Protein AF-A0A482W3P1-F1 (afdb_monomer)

Structure (mmCIF, N/CA/C/O backbone):
data_AF-A0A482W3P1-F1
#
_entry.id   AF-A0A482W3P1-F1
#
loop_
_atom_site.group_PDB
_atom_site.id
_atom_site.type_symbol
_atom_site.label_atom_id
_atom_site.label_alt_id
_atom_site.label_comp_id
_atom_site.label_asym_id
_atom_site.label_entity_id
_atom_site.label_seq_id
_atom_site.pdbx_PDB_ins_code
_atom_site.Cartn_x
_atom_site.Cartn_y
_atom_site.Cartn_z
_atom_site.occupancy
_atom_site.B_iso_or_equiv
_atom_site.auth_seq_id
_atom_site.auth_comp_id
_atom_site.auth_asym_id
_atom_site.auth_atom_id
_atom_site.pdbx_PDB_model_num
ATOM 1 N N . MET A 1 1 ? -8.437 2.044 7.290 1.00 72.62 1 MET A N 1
ATOM 2 C CA . MET A 1 1 ? -9.305 1.002 6.700 1.00 72.62 1 MET A CA 1
ATOM 3 C C . MET A 1 1 ? -10.301 0.420 7.707 1.00 72.62 1 MET A C 1
ATOM 5 O O . MET A 1 1 ? -11.477 0.432 7.392 1.00 72.62 1 MET A O 1
ATOM 9 N N . LEU A 1 2 ? -9.912 0.036 8.934 1.00 82.62 2 LEU A N 1
ATOM 10 C CA . LEU A 1 2 ? -10.837 -0.560 9.924 1.00 82.62 2 LEU A CA 1
ATOM 11 C C . LEU A 1 2 ? -12.105 0.271 10.240 1.00 82.62 2 LEU A C 1
ATOM 13 O O . LEU A 1 2 ? -13.210 -0.262 10.186 1.00 82.62 2 LEU A O 1
ATOM 17 N N . LYS A 1 3 ? -11.961 1.578 10.521 1.00 84.25 3 LYS A N 1
ATOM 18 C CA . LYS A 1 3 ? -13.090 2.490 10.813 1.00 84.25 3 LYS A CA 1
ATOM 19 C C . LYS A 1 3 ? -14.135 2.492 9.690 1.00 84.25 3 LYS A C 1
ATOM 21 O O . LYS A 1 3 ? -15.316 2.284 9.941 1.00 84.25 3 LYS A O 1
ATOM 26 N N . SER A 1 4 ? -13.687 2.684 8.451 1.00 84.31 4 SER A N 1
ATOM 27 C CA . SER A 1 4 ? -14.557 2.716 7.272 1.00 84.31 4 SER A CA 1
ATOM 28 C C . SER A 1 4 ? -15.237 1.368 7.030 1.00 84.31 4 SER A C 1
ATOM 30 O O . SER A 1 4 ? -16.419 1.331 6.711 1.00 84.31 4 SER A O 1
ATOM 32 N N . THR A 1 5 ? -14.526 0.253 7.233 1.00 89.12 5 THR A N 1
ATOM 33 C CA . THR A 1 5 ? -15.087 -1.095 7.065 1.00 89.12 5 THR A CA 1
ATOM 34 C C . THR A 1 5 ? -16.203 -1.392 8.066 1.00 89.12 5 THR A C 1
ATOM 36 O O . THR A 1 5 ? -17.236 -1.923 7.664 1.00 89.12 5 THR A O 1
ATOM 39 N N . LEU A 1 6 ? -16.025 -1.039 9.343 1.00 89.50 6 LEU A N 1
ATOM 40 C CA . LEU A 1 6 ? -17.051 -1.230 10.376 1.00 89.50 6 LEU A CA 1
ATOM 41 C C . LEU A 1 6 ? -18.304 -0.393 10.107 1.00 89.50 6 LEU A C 1
ATOM 43 O O . LEU A 1 6 ? -19.417 -0.882 10.291 1.00 89.50 6 LEU A O 1
ATOM 47 N N . ASN A 1 7 ? -18.128 0.827 9.602 1.00 90.06 7 ASN A N 1
ATOM 48 C CA . ASN A 1 7 ? -19.253 1.676 9.234 1.00 90.06 7 ASN A CA 1
ATOM 49 C C . ASN A 1 7 ? -20.018 1.106 8.026 1.00 90.06 7 ASN A C 1
ATOM 51 O O . ASN A 1 7 ? -21.213 0.865 8.104 1.00 90.06 7 ASN A O 1
ATOM 55 N N . ILE A 1 8 ? -19.320 0.799 6.929 1.00 90.12 8 ILE A N 1
ATOM 56 C CA . ILE A 1 8 ? -19.961 0.396 5.666 1.00 90.12 8 ILE A CA 1
ATOM 57 C C . ILE A 1 8 ? -20.553 -1.017 5.746 1.00 90.12 8 ILE A C 1
ATOM 59 O O . ILE A 1 8 ? -21.668 -1.247 5.294 1.00 90.12 8 ILE A O 1
ATOM 63 N N . LYS A 1 9 ? -19.812 -1.986 6.299 1.00 92.38 9 LYS A N 1
ATOM 64 C CA . LYS A 1 9 ? -20.214 -3.405 6.254 1.00 92.38 9 LYS A CA 1
ATOM 65 C C . LYS A 1 9 ? -21.042 -3.854 7.452 1.00 92.38 9 LYS A C 1
ATOM 67 O O . LYS A 1 9 ? -21.662 -4.912 7.388 1.00 92.38 9 LYS A O 1
ATOM 72 N N . LYS A 1 10 ? -20.972 -3.128 8.569 1.00 90.81 10 LYS A N 1
ATOM 73 C CA . LYS A 1 10 ? -21.616 -3.517 9.832 1.00 90.81 10 LYS A CA 1
ATOM 74 C C . LYS A 1 10 ? -22.504 -2.418 10.420 1.00 90.81 10 LYS A C 1
ATOM 76 O O . LYS A 1 10 ? -23.159 -2.685 11.417 1.00 90.81 10 LYS A O 1
ATOM 81 N N . ASN A 1 11 ? -22.545 -1.223 9.818 1.00 92.31 11 ASN A N 1
ATOM 82 C CA . ASN A 1 11 ? -23.270 -0.057 10.332 1.00 92.31 11 ASN A CA 1
ATOM 83 C C . ASN A 1 11 ? -22.897 0.298 11.787 1.00 92.31 11 ASN A C 1
ATOM 85 O O . ASN A 1 11 ? -23.727 0.738 12.581 1.00 92.31 11 ASN A O 1
ATOM 89 N N . ILE A 1 12 ? -21.635 0.065 12.164 1.00 91.25 12 ILE A N 1
ATOM 90 C CA . ILE A 1 12 ? -21.130 0.359 13.507 1.00 91.25 12 ILE A CA 1
ATOM 91 C C . ILE A 1 12 ? -20.352 1.670 13.463 1.00 91.25 12 ILE A C 1
ATOM 93 O O . ILE A 1 12 ? -19.261 1.742 12.889 1.00 91.25 12 ILE A O 1
ATOM 97 N N . ASN A 1 13 ? -20.872 2.693 14.146 1.00 89.88 13 ASN A N 1
ATOM 98 C CA . ASN A 1 13 ? -20.115 3.913 14.400 1.00 89.88 13 ASN A CA 1
ATOM 99 C C . ASN A 1 13 ? -19.154 3.712 15.586 1.00 89.88 13 ASN A C 1
ATOM 101 O O . ASN A 1 13 ? -19.545 3.816 16.751 1.00 89.88 13 ASN A O 1
ATOM 105 N N . ILE A 1 14 ? -17.877 3.465 15.279 1.00 88.81 14 ILE A N 1
ATOM 106 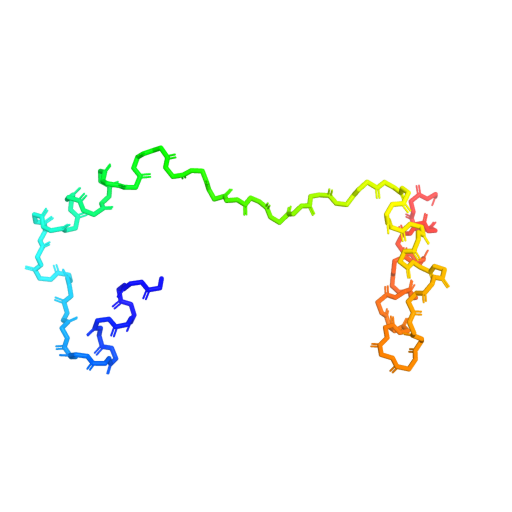C CA . ILE A 1 14 ? -16.827 3.250 16.283 1.00 88.81 14 ILE A CA 1
ATOM 107 C C . ILE A 1 14 ? -16.536 4.487 17.152 1.00 88.81 14 ILE A C 1
ATOM 109 O O . ILE A 1 14 ? -15.990 4.347 18.243 1.00 88.81 14 ILE A O 1
ATOM 113 N N . GLU A 1 15 ? -16.924 5.691 16.715 1.00 88.31 15 GLU A N 1
ATOM 114 C CA . GLU A 1 15 ? -16.716 6.940 17.468 1.00 88.31 15 GLU A CA 1
ATOM 115 C C . GLU A 1 15 ? -17.446 6.947 18.812 1.00 88.31 15 GLU A C 1
ATOM 117 O O . GLU A 1 15 ? -17.003 7.601 19.751 1.00 88.31 15 GLU A O 1
ATOM 122 N N . LYS A 1 16 ? -18.504 6.139 18.939 1.00 92.50 16 LYS A N 1
ATOM 123 C CA . LYS A 1 16 ? -19.259 5.963 20.184 1.00 92.50 16 LYS A CA 1
ATOM 124 C C . LYS A 1 16 ? -18.500 5.163 21.257 1.00 92.50 16 LYS A C 1
ATOM 126 O O . LYS A 1 16 ? -18.976 5.068 22.383 1.00 92.50 16 LYS A O 1
ATOM 131 N N . TYR A 1 17 ? -17.329 4.596 20.942 1.00 91.62 17 TYR A N 1
ATOM 132 C CA . TYR A 1 17 ? -16.576 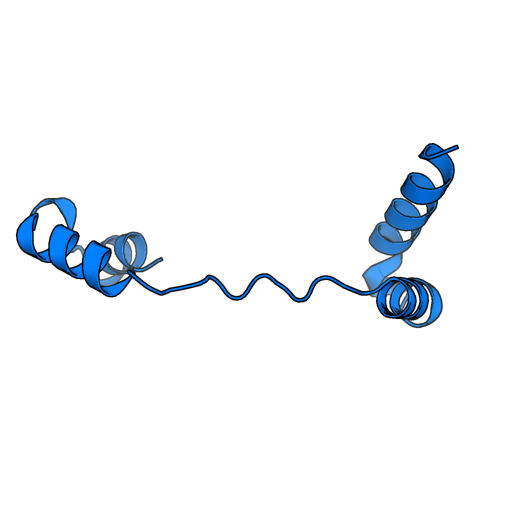3.700 21.830 1.00 91.62 17 TYR A CA 1
ATOM 133 C C . TYR A 1 17 ? -15.166 4.242 22.137 1.00 91.62 17 TYR A C 1
ATOM 135 O O . TYR A 1 17 ? -14.166 3.716 21.636 1.00 91.62 17 TYR A O 1
ATOM 143 N N . PRO A 1 18 ? -15.033 5.264 23.004 1.00 90.94 18 PRO A N 1
ATOM 144 C CA . PRO A 1 18 ? -13.748 5.916 23.279 1.00 90.94 18 PRO A CA 1
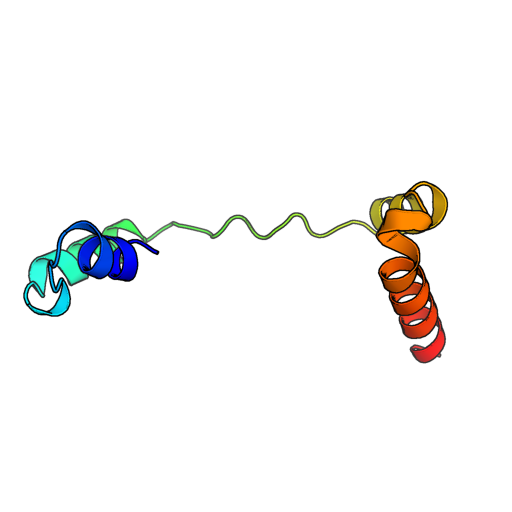ATOM 145 C C . PRO A 1 18 ? -12.699 4.966 23.879 1.00 90.94 18 PRO A C 1
ATOM 147 O O . PRO A 1 18 ? -11.532 5.017 23.494 1.00 90.94 18 PRO A O 1
ATOM 150 N N . LYS A 1 19 ? -13.101 4.031 24.754 1.00 93.00 19 LYS A N 1
ATOM 151 C CA . LYS A 1 19 ? -12.193 3.007 25.315 1.00 93.00 19 LYS A CA 1
ATOM 152 C C . LYS A 1 19 ? -11.610 2.093 24.229 1.00 93.00 19 LYS A C 1
ATOM 154 O O . LYS A 1 19 ? -10.416 1.800 24.253 1.00 93.00 19 LYS A O 1
ATOM 159 N N . LEU A 1 20 ? -12.439 1.689 23.263 1.00 88.00 20 LEU A N 1
ATOM 160 C CA . LEU A 1 20 ? -12.032 0.856 22.131 1.00 88.00 20 LEU A CA 1
ATOM 161 C C . LEU A 1 20 ? -11.080 1.615 21.200 1.00 88.00 20 LEU A C 1
ATOM 163 O O . LEU A 1 20 ? -10.065 1.066 20.788 1.00 88.00 20 LEU A O 1
ATOM 167 N N . ILE A 1 21 ? -11.358 2.889 20.913 1.00 89.31 21 ILE A N 1
ATOM 168 C CA . ILE A 1 21 ? -10.465 3.734 20.108 1.00 89.31 21 ILE A CA 1
ATOM 169 C C . ILE A 1 21 ? -9.092 3.858 20.773 1.00 89.31 21 ILE A C 1
ATOM 171 O O . ILE A 1 21 ? -8.076 3.684 20.103 1.00 89.31 21 ILE A O 1
ATOM 175 N N . SER A 1 22 ? -9.047 4.121 22.080 1.00 88.94 22 SER A N 1
ATOM 176 C CA . SER A 1 22 ? -7.786 4.207 22.823 1.00 88.94 22 SER A CA 1
ATOM 177 C C . SER A 1 22 ? -7.020 2.882 22.808 1.00 88.94 22 SER A C 1
ATOM 179 O O . SER A 1 22 ? -5.805 2.882 22.634 1.00 88.94 22 SER A O 1
ATOM 181 N N . PHE A 1 23 ? -7.714 1.747 22.915 1.00 88.56 23 PHE A N 1
ATOM 182 C CA . PHE A 1 23 ? -7.107 0.422 22.762 1.00 88.56 23 PHE A CA 1
ATOM 183 C C . PHE A 1 23 ? -6.544 0.188 21.349 1.00 88.56 23 PHE A C 1
ATOM 185 O O . PHE A 1 23 ? -5.406 -0.254 21.207 1.00 88.56 23 PHE A O 1
ATOM 192 N N . LEU A 1 24 ? -7.294 0.535 20.300 1.00 85.38 24 LEU A N 1
ATOM 193 C CA . LEU A 1 24 ? -6.866 0.397 18.901 1.00 85.38 24 LEU A CA 1
ATOM 194 C C . LEU A 1 24 ? -5.679 1.303 18.538 1.00 85.38 24 LEU A C 1
ATOM 196 O O . LEU A 1 24 ? -4.882 0.964 17.668 1.00 85.38 24 LEU A O 1
ATOM 200 N N . LYS A 1 25 ? -5.564 2.466 19.188 1.00 82.75 25 LYS A N 1
ATOM 201 C CA . LYS A 1 25 ? -4.399 3.349 19.051 1.00 82.75 25 LYS A CA 1
ATOM 202 C C . LYS A 1 25 ? -3.163 2.734 19.704 1.00 82.75 25 LYS A C 1
ATOM 204 O O . LYS A 1 25 ? -2.145 2.640 19.038 1.00 82.75 25 LYS A O 1
ATOM 209 N N . ARG A 1 26 ? -3.284 2.233 20.939 1.00 84.81 26 ARG A N 1
ATOM 210 C CA . ARG A 1 26 ? -2.174 1.570 21.651 1.00 84.81 26 ARG A CA 1
ATOM 211 C C . ARG A 1 26 ? -1.711 0.280 20.982 1.00 84.81 26 ARG A C 1
ATOM 213 O O . ARG A 1 26 ? -0.532 -0.016 20.941 1.00 84.81 26 ARG A O 1
ATOM 220 N N . THR A 1 27 ? -2.630 -0.495 20.416 1.00 75.69 27 THR A N 1
ATOM 221 C CA . THR A 1 27 ? -2.278 -1.714 19.657 1.00 75.69 27 THR A CA 1
ATOM 222 C C . THR A 1 27 ? -1.592 -1.415 18.324 1.00 75.69 27 THR A C 1
ATOM 224 O O . THR A 1 27 ? -1.015 -2.313 17.720 1.00 75.69 27 THR A O 1
ATOM 227 N N . LYS A 1 28 ? -1.635 -0.161 17.863 1.00 69.44 28 LYS A N 1
ATOM 228 C CA . LYS A 1 28 ? -0.831 0.327 16.742 1.00 69.44 28 LYS A CA 1
ATOM 229 C C . LYS A 1 28 ? 0.564 0.795 17.161 1.00 69.44 28 LYS A C 1
ATOM 231 O O . LYS A 1 28 ? 1.364 1.069 16.267 1.00 69.44 28 LYS A O 1
ATOM 236 N N . ASP A 1 29 ? 0.866 0.892 18.455 1.00 71.25 29 ASP A N 1
ATOM 237 C CA . ASP A 1 29 ? 2.212 1.237 18.908 1.00 71.25 29 ASP A CA 1
ATOM 238 C C . ASP A 1 29 ? 3.182 0.132 18.466 1.00 71.25 29 ASP A C 1
ATOM 240 O O . ASP A 1 29 ? 2.945 -1.055 18.682 1.00 71.25 29 ASP A O 1
ATOM 244 N N . GLY A 1 30 ? 4.241 0.523 17.754 1.00 70.69 30 GLY A N 1
ATOM 245 C CA . GLY A 1 30 ? 5.182 -0.401 17.110 1.00 70.69 30 GLY A CA 1
ATOM 246 C C . GLY A 1 30 ? 4.806 -0.832 15.686 1.00 70.69 30 GLY A C 1
ATOM 247 O O . GLY 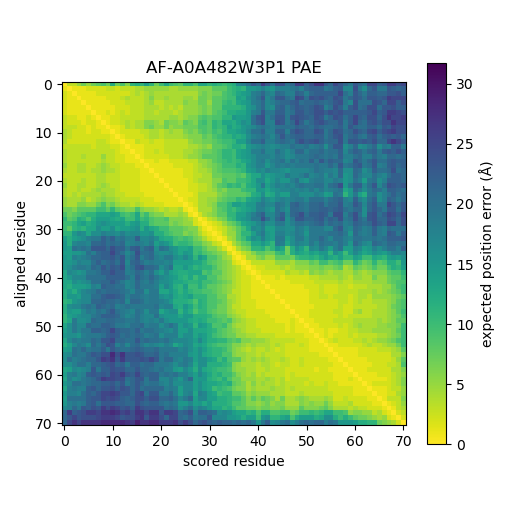A 1 30 ? 5.635 -1.432 15.003 1.00 70.69 30 GLY A O 1
ATOM 248 N N . TYR A 1 31 ? 3.612 -0.487 15.178 1.00 73.88 31 TYR A N 1
ATOM 249 C CA . TYR A 1 31 ? 3.297 -0.670 13.758 1.00 73.88 31 TYR A CA 1
ATOM 250 C C . TYR A 1 31 ? 4.093 0.332 12.920 1.00 73.88 31 TYR A C 1
ATOM 252 O O . TYR A 1 31 ? 3.680 1.474 12.703 1.00 73.88 31 TYR A O 1
ATOM 260 N N . VAL A 1 32 ? 5.236 -0.115 12.410 1.00 69.94 32 VAL A N 1
ATOM 261 C CA . VAL A 1 32 ? 5.936 0.572 11.331 1.00 69.94 32 VAL A CA 1
ATOM 262 C C . VAL A 1 32 ? 5.213 0.187 10.042 1.00 69.94 32 VAL A C 1
ATOM 264 O O . VAL A 1 32 ? 5.238 -0.991 9.675 1.00 69.94 32 VAL A O 1
ATOM 267 N N . PRO A 1 33 ? 4.530 1.119 9.344 1.00 67.06 33 PRO A N 1
ATOM 268 C CA . PRO A 1 33 ? 4.018 0.807 8.021 1.00 67.06 33 PRO A CA 1
ATOM 269 C C . PRO A 1 33 ? 5.198 0.309 7.198 1.00 67.06 33 PRO A C 1
ATOM 271 O O . PRO A 1 33 ? 6.216 0.998 7.108 1.00 67.06 33 PRO A O 1
ATOM 274 N N . LYS A 1 34 ? 5.074 -0.890 6.622 1.00 69.12 34 LYS A N 1
ATOM 275 C CA . LYS A 1 34 ? 6.030 -1.362 5.628 1.00 69.12 34 LYS A CA 1
ATOM 276 C C . LYS A 1 34 ? 5.993 -0.322 4.515 1.00 69.12 34 LYS A C 1
ATOM 278 O O . LYS A 1 34 ? 5.034 -0.281 3.745 1.00 69.12 34 LYS A O 1
ATOM 283 N N . LYS A 1 35 ? 6.968 0.592 4.506 1.00 68.19 35 LYS A N 1
ATOM 284 C CA . LYS A 1 35 ? 7.143 1.509 3.386 1.00 68.19 35 LYS A CA 1
ATOM 285 C C . LYS A 1 35 ? 7.228 0.613 2.155 1.00 68.19 35 LYS A C 1
ATOM 287 O O . LYS A 1 35 ? 7.854 -0.451 2.213 1.00 68.19 35 LYS A O 1
ATOM 292 N N . SER A 1 36 ? 6.537 0.989 1.084 1.00 73.00 36 SER A N 1
ATOM 293 C CA . SER A 1 36 ? 6.775 0.359 -0.212 1.00 73.00 36 SER A CA 1
ATOM 294 C C . SER A 1 36 ? 8.286 0.334 -0.427 1.00 73.00 36 SER A C 1
ATOM 296 O O . SER A 1 36 ? 8.952 1.304 -0.050 1.00 73.00 36 SER A O 1
ATOM 298 N N . LYS A 1 37 ? 8.820 -0.794 -0.915 1.00 74.75 37 LYS A N 1
ATOM 299 C CA . LYS A 1 37 ? 10.264 -0.938 -1.119 1.00 74.75 37 LYS A CA 1
ATOM 300 C C . LYS A 1 37 ? 10.738 0.294 -1.892 1.00 74.75 37 LYS A C 1
ATOM 302 O O . LYS A 1 37 ? 10.167 0.611 -2.935 1.00 74.75 37 LYS A O 1
ATOM 307 N N . ILE A 1 38 ? 11.678 1.031 -1.307 1.00 79.38 38 ILE A N 1
ATOM 308 C CA . ILE A 1 38 ? 12.345 2.114 -2.021 1.00 79.38 38 ILE A CA 1
ATOM 309 C C . ILE A 1 38 ? 13.151 1.399 -3.097 1.00 79.38 38 ILE A C 1
ATOM 311 O O . ILE A 1 38 ? 13.912 0.495 -2.764 1.00 79.38 38 ILE A O 1
ATOM 315 N N . LEU A 1 39 ? 12.868 1.712 -4.359 1.00 81.69 39 LEU A N 1
ATOM 316 C CA . LEU A 1 39 ? 13.597 1.121 -5.470 1.00 81.69 39 LEU A CA 1
ATOM 317 C C . LEU A 1 39 ? 15.010 1.692 -5.458 1.00 81.69 39 LEU A C 1
ATOM 319 O O . LEU A 1 39 ? 15.168 2.917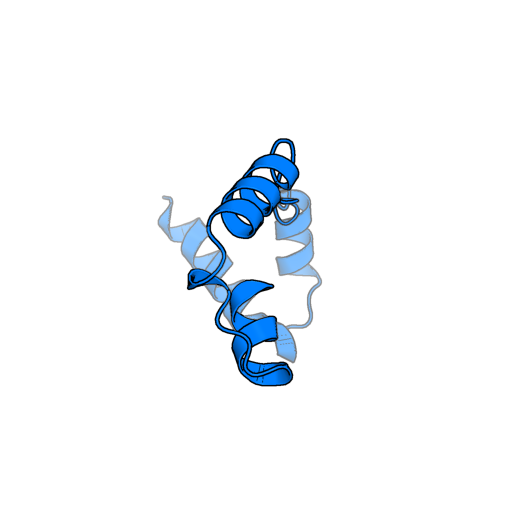 -5.420 1.00 81.69 39 LEU A O 1
ATOM 323 N N . GLU A 1 40 ? 16.000 0.809 -5.485 1.00 88.31 40 GLU A N 1
ATOM 324 C CA . GLU A 1 40 ? 17.379 1.209 -5.750 1.00 88.31 40 GLU A CA 1
ATOM 325 C C . GLU A 1 40 ? 17.513 1.684 -7.202 1.00 88.31 40 GLU A C 1
ATOM 327 O O . GLU A 1 40 ? 16.646 1.417 -8.045 1.00 88.31 40 GLU A O 1
ATOM 332 N N . ILE A 1 41 ? 18.581 2.418 -7.512 1.00 87.12 41 ILE A N 1
ATOM 333 C CA . ILE A 1 41 ? 18.742 3.004 -8.848 1.00 87.12 41 ILE A CA 1
ATOM 334 C C . ILE A 1 41 ? 18.825 1.923 -9.930 1.00 87.12 41 ILE A C 1
ATOM 336 O O . ILE A 1 41 ? 18.222 2.080 -10.988 1.00 87.12 41 ILE A O 1
ATOM 340 N N . GLU A 1 42 ? 19.439 0.782 -9.617 1.00 92.12 42 GLU A N 1
ATOM 341 C CA . GLU A 1 42 ? 19.535 -0.380 -10.499 1.00 92.12 42 GLU A CA 1
ATOM 342 C C . GLU A 1 42 ? 18.152 -0.976 -10.787 1.00 92.12 42 GLU A C 1
ATOM 344 O O . GLU A 1 42 ? 17.860 -1.373 -11.912 1.00 92.12 42 GLU A O 1
ATOM 349 N N . GLU A 1 43 ? 17.258 -0.995 -9.794 1.00 90.94 43 GLU A N 1
ATOM 350 C CA . GLU A 1 43 ? 15.885 -1.486 -9.963 1.00 90.94 43 GLU A CA 1
ATOM 351 C C . GLU A 1 43 ? 15.044 -0.518 -10.808 1.00 90.94 43 GLU A C 1
ATOM 353 O O . GLU A 1 43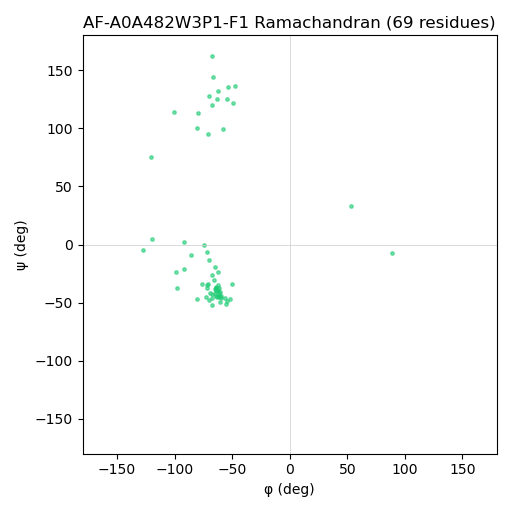 ? 14.174 -0.939 -11.576 1.00 90.94 43 GLU A O 1
ATOM 358 N N . VAL A 1 44 ? 15.306 0.788 -10.692 1.00 88.44 44 VAL A N 1
ATOM 359 C CA . VAL A 1 44 ? 14.683 1.805 -11.547 1.00 88.44 44 VAL A CA 1
ATOM 360 C C . VAL A 1 44 ? 15.180 1.666 -12.984 1.00 88.44 44 VAL A C 1
ATOM 362 O O . VAL A 1 44 ? 14.362 1.663 -13.902 1.00 88.44 44 VAL A O 1
ATOM 365 N N . GLU A 1 45 ? 16.485 1.513 -13.197 1.00 90.56 45 GLU A N 1
ATOM 366 C CA . GLU A 1 45 ? 17.068 1.305 -14.526 1.00 90.56 45 GLU A CA 1
ATOM 367 C C . GLU A 1 45 ? 16.547 0.022 -15.173 1.00 90.56 45 GLU A C 1
ATOM 369 O O . GLU A 1 45 ? 16.106 0.049 -16.325 1.00 90.56 45 GLU A O 1
ATOM 374 N N . GLN A 1 46 ? 16.493 -1.073 -14.412 1.00 93.31 46 GLN A N 1
ATOM 375 C CA . GLN A 1 46 ? 15.901 -2.326 -14.862 1.00 93.31 46 GLN A CA 1
ATOM 376 C C . GLN A 1 46 ? 14.448 -2.118 -15.303 1.00 93.31 46 GLN A C 1
ATOM 378 O O . GLN A 1 46 ? 14.058 -2.547 -16.387 1.00 93.31 46 GLN A O 1
ATOM 383 N N . PHE A 1 47 ? 13.647 -1.395 -14.517 1.00 90.88 47 PHE A N 1
ATOM 384 C CA . PHE A 1 47 ? 12.266 -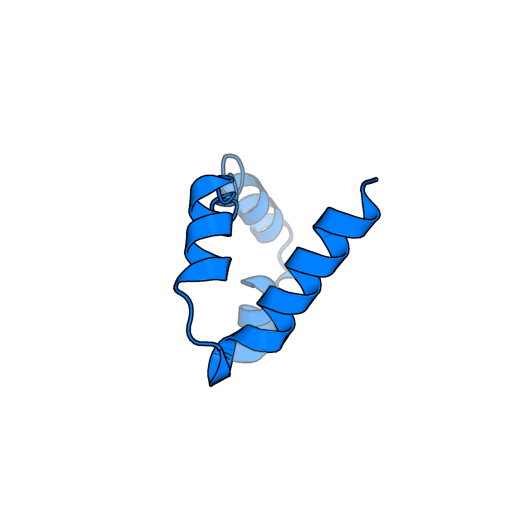1.086 -14.883 1.00 90.88 47 PHE A CA 1
ATOM 385 C C . PHE A 1 47 ? 12.167 -0.260 -16.177 1.00 90.88 47 PHE A C 1
ATOM 387 O O . PHE A 1 47 ? 11.334 -0.553 -17.038 1.00 90.88 47 PHE A O 1
ATOM 394 N N . ILE A 1 48 ? 13.003 0.770 -16.343 1.00 89.75 48 ILE A N 1
ATOM 395 C CA . ILE A 1 48 ? 12.999 1.602 -17.554 1.00 89.75 48 ILE A CA 1
ATOM 396 C C . ILE A 1 48 ? 13.373 0.778 -18.792 1.00 89.75 48 ILE A C 1
ATOM 398 O O . ILE A 1 48 ? 12.741 0.945 -19.840 1.00 89.75 48 ILE A O 1
ATOM 402 N N . ASN A 1 49 ? 14.328 -0.141 -18.667 1.00 91.62 49 ASN A N 1
ATOM 403 C CA . ASN A 1 49 ? 14.828 -0.935 -19.785 1.00 91.62 49 ASN A CA 1
ATOM 404 C C . ASN A 1 49 ? 13.911 -2.118 -20.127 1.00 91.62 49 ASN A C 1
ATOM 406 O O . ASN A 1 49 ? 13.556 -2.306 -21.288 1.00 91.62 49 ASN A O 1
ATOM 410 N N . GLU A 1 50 ? 13.478 -2.885 -19.127 1.00 94.00 50 GLU A N 1
ATOM 411 C CA . GLU A 1 50 ? 12.871 -4.206 -19.335 1.00 94.00 50 GLU A CA 1
ATOM 412 C C . GLU A 1 50 ? 11.338 -4.195 -19.306 1.00 94.00 50 GLU A C 1
ATOM 414 O O . GLU A 1 50 ? 10.709 -5.081 -19.886 1.00 94.00 50 GLU A O 1
ATOM 419 N N . ALA A 1 51 ? 10.696 -3.208 -18.662 1.00 93.25 51 ALA A N 1
ATOM 420 C CA . ALA A 1 51 ? 9.237 -3.236 -18.528 1.00 93.25 51 ALA A CA 1
ATOM 421 C C . ALA A 1 51 ? 8.527 -3.081 -19.897 1.00 93.25 51 ALA A C 1
ATOM 423 O O . ALA A 1 51 ? 8.979 -2.304 -20.737 1.00 93.25 51 ALA A O 1
ATOM 424 N N . PRO A 1 52 ? 7.389 -3.745 -20.150 1.00 95.25 52 PRO A N 1
ATOM 425 C CA . PRO A 1 52 ? 6.663 -3.602 -21.414 1.00 95.25 52 PRO A CA 1
ATOM 426 C C . PRO A 1 52 ? 6.152 -2.171 -21.663 1.00 95.25 52 PRO A C 1
ATOM 428 O O . PRO A 1 52 ? 5.558 -1.537 -20.786 1.00 95.25 52 PRO A O 1
ATOM 431 N N . ASN A 1 53 ? 6.391 -1.631 -22.862 1.00 92.88 53 ASN A N 1
ATOM 432 C CA . ASN A 1 53 ? 6.018 -0.248 -23.192 1.00 92.88 53 ASN A CA 1
ATOM 433 C C . ASN A 1 53 ? 4.504 -0.069 -23.361 1.00 92.88 53 ASN A C 1
ATOM 435 O O . ASN A 1 53 ? 3.957 0.938 -22.928 1.00 92.88 53 ASN A O 1
ATOM 439 N N . ASP A 1 54 ? 3.818 -1.051 -23.934 1.00 94.56 54 ASP A N 1
ATOM 440 C CA . ASP A 1 54 ? 2.355 -1.085 -24.055 1.00 94.56 54 ASP A CA 1
ATOM 441 C C . ASP A 1 54 ? 1.634 -0.803 -22.724 1.00 94.56 54 ASP A C 1
ATOM 443 O O . ASP A 1 54 ? 0.600 -0.139 -22.705 1.00 94.56 54 ASP A O 1
ATOM 447 N N . THR A 1 55 ? 2.224 -1.238 -21.608 1.00 94.38 55 THR A N 1
ATOM 448 C CA . THR A 1 55 ? 1.669 -1.052 -20.263 1.00 94.38 55 THR A CA 1
ATOM 449 C C . THR A 1 55 ? 2.274 0.150 -19.526 1.00 94.38 55 THR A C 1
ATOM 451 O O . THR A 1 55 ? 1.565 0.858 -18.809 1.00 94.38 55 THR A O 1
ATOM 454 N N . TYR A 1 56 ? 3.579 0.411 -19.682 1.00 93.25 56 TYR A N 1
ATOM 455 C CA . TYR A 1 56 ? 4.321 1.329 -18.802 1.00 93.25 56 TYR A CA 1
ATOM 456 C C . TYR A 1 56 ? 4.952 2.547 -19.494 1.00 93.25 56 TYR A C 1
ATOM 458 O O . TYR A 1 56 ? 5.628 3.329 -18.821 1.00 93.25 56 TYR A O 1
ATOM 466 N N . LEU A 1 57 ? 4.722 2.768 -20.796 1.00 91.75 57 LEU A N 1
ATOM 467 C CA . LEU A 1 57 ? 5.377 3.835 -21.572 1.00 91.75 57 LEU A CA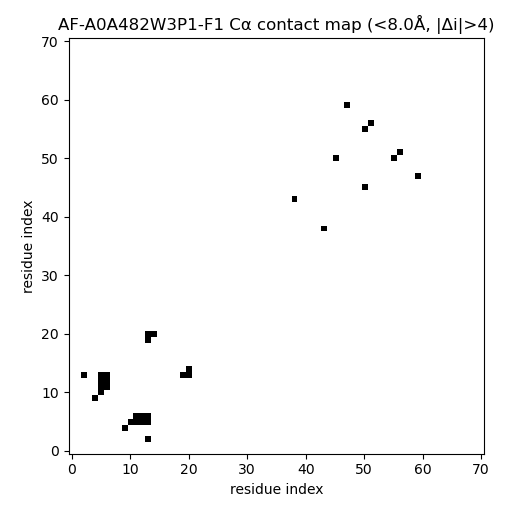 1
ATOM 468 C C . LEU A 1 57 ? 5.269 5.216 -20.912 1.00 91.75 57 LEU A C 1
ATOM 470 O O . LEU A 1 57 ? 6.277 5.903 -20.763 1.00 91.75 57 LEU A O 1
ATOM 474 N N . LEU A 1 58 ? 4.076 5.611 -20.457 1.00 91.69 58 LEU A N 1
ATOM 475 C CA . LEU A 1 58 ? 3.870 6.922 -19.829 1.00 91.69 58 LEU A CA 1
ATOM 476 C C . LEU A 1 58 ? 4.729 7.099 -18.567 1.00 91.69 58 LEU A C 1
ATOM 478 O O . LEU A 1 58 ? 5.299 8.166 -18.335 1.00 91.69 58 LEU A O 1
ATOM 482 N N . ILE A 1 59 ? 4.831 6.046 -17.754 1.00 90.56 59 ILE A N 1
ATOM 483 C CA . ILE A 1 59 ? 5.602 6.060 -16.508 1.00 90.56 59 ILE A CA 1
ATOM 484 C C . ILE A 1 59 ? 7.098 6.141 -16.829 1.00 90.56 59 ILE A C 1
ATOM 486 O O . ILE A 1 59 ? 7.807 6.935 -16.210 1.00 90.56 59 ILE A O 1
ATOM 490 N N . LYS A 1 60 ? 7.566 5.394 -17.838 1.00 89.88 60 LYS A N 1
ATOM 491 C CA . LYS A 1 60 ? 8.956 5.454 -18.306 1.00 89.88 60 LYS A CA 1
ATOM 492 C C . LYS A 1 60 ? 9.339 6.848 -18.807 1.00 89.88 60 LYS A C 1
ATOM 494 O O . LYS A 1 60 ? 10.334 7.403 -18.348 1.00 89.88 60 LYS A O 1
ATOM 499 N N . VAL A 1 61 ? 8.523 7.443 -19.682 1.00 89.12 61 VAL A N 1
ATOM 500 C CA . VAL A 1 61 ? 8.772 8.781 -20.252 1.00 89.12 61 VAL A CA 1
ATOM 501 C C . VAL A 1 61 ? 8.803 9.844 -19.158 1.00 89.12 61 VAL A C 1
ATOM 503 O O . VAL A 1 61 ? 9.702 10.678 -19.131 1.00 89.12 61 VAL A O 1
ATOM 506 N N . ARG A 1 62 ? 7.865 9.793 -18.205 1.00 88.31 62 ARG A N 1
ATOM 507 C CA . ARG A 1 62 ? 7.852 10.721 -17.067 1.00 88.31 62 ARG A CA 1
ATOM 508 C C . ARG A 1 62 ? 9.131 10.622 -16.233 1.00 88.31 62 ARG A C 1
ATOM 510 O O . ARG A 1 62 ? 9.681 11.650 -15.847 1.00 88.31 62 ARG A O 1
ATOM 517 N N 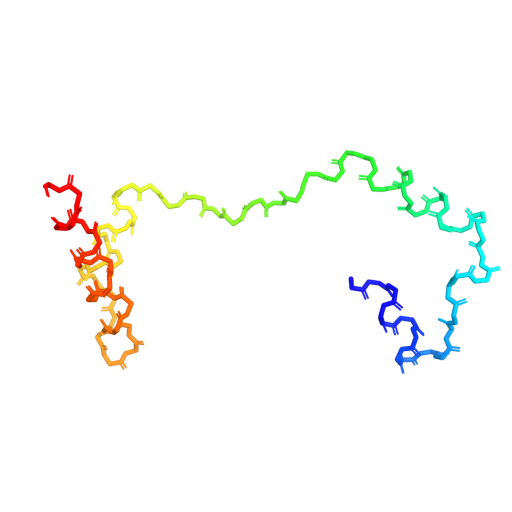. ASN A 1 63 ? 9.590 9.408 -15.940 1.00 85.25 63 ASN A N 1
ATOM 518 C CA . ASN A 1 63 ? 10.813 9.202 -15.165 1.00 85.25 63 ASN A CA 1
ATOM 519 C C . ASN A 1 63 ? 12.048 9.728 -15.903 1.00 85.25 63 ASN A C 1
ATOM 521 O O . ASN A 1 63 ? 12.885 10.380 -15.286 1.00 85.25 63 ASN A O 1
ATOM 525 N N . PHE A 1 64 ? 12.111 9.520 -17.218 1.00 83.88 64 PHE A N 1
ATOM 526 C CA . PHE A 1 64 ? 13.175 10.052 -18.064 1.00 83.88 64 PHE A CA 1
ATOM 527 C C . PHE A 1 64 ? 13.176 11.590 -18.123 1.00 83.88 64 PHE A C 1
ATOM 529 O O . PHE A 1 64 ? 14.215 12.223 -17.990 1.00 83.88 64 PHE A O 1
ATOM 536 N N . LEU A 1 65 ? 12.013 12.232 -18.249 1.00 85.94 65 LEU A N 1
ATOM 537 C CA . LEU A 1 65 ? 11.937 13.700 -18.245 1.00 85.94 65 LEU A CA 1
ATOM 538 C C . LEU A 1 65 ? 12.358 14.304 -16.896 1.00 85.94 65 LEU A C 1
ATOM 540 O O . LEU A 1 65 ? 13.048 15.319 -16.861 1.00 85.94 65 LEU A O 1
ATOM 544 N N . ASN A 1 66 ? 11.987 13.660 -15.786 1.00 82.56 66 ASN A N 1
ATOM 545 C CA . ASN A 1 66 ? 12.367 14.108 -14.445 1.00 82.56 66 ASN A CA 1
ATOM 546 C C . ASN A 1 66 ? 13.873 13.977 -14.164 1.00 82.56 66 ASN A C 1
ATOM 548 O O . ASN A 1 66 ? 14.388 14.692 -13.303 1.00 82.56 66 ASN A O 1
ATOM 552 N N . SER A 1 67 ? 14.578 13.048 -14.824 1.00 79.00 67 SER A N 1
ATOM 553 C CA . SER A 1 67 ? 16.036 12.946 -14.691 1.00 79.00 67 SER A CA 1
ATOM 554 C C . SER A 1 67 ? 16.749 14.047 -15.476 1.00 79.00 67 SER A C 1
ATOM 556 O O . SER A 1 67 ? 17.751 14.572 -15.000 1.00 79.00 67 SER A O 1
ATOM 558 N N . LEU A 1 68 ? 16.195 14.462 -16.619 1.00 78.81 68 LEU A N 1
ATOM 559 C CA . LEU A 1 68 ? 16.716 15.573 -17.418 1.00 78.81 68 LEU A CA 1
ATOM 560 C C . LEU A 1 68 ? 16.487 16.941 -16.765 1.00 78.81 68 LEU A C 1
ATOM 562 O O . LEU A 1 68 ? 17.349 17.804 -16.854 1.00 78.81 68 LEU A O 1
ATOM 566 N N . SER A 1 69 ? 15.367 17.140 -16.064 1.00 74.81 69 SER A N 1
ATOM 567 C CA . SER A 1 69 ? 15.058 18.407 -15.379 1.00 74.81 69 SER A CA 1
ATOM 568 C C . SER A 1 69 ? 15.867 18.654 -14.098 1.00 74.81 69 SER A C 1
ATOM 570 O O . SER A 1 69 ? 15.617 19.631 -13.396 1.00 74.81 69 SER A O 1
ATOM 572 N N . ARG A 1 70 ? 16.751 17.723 -13.717 1.00 61.62 70 ARG A N 1
ATOM 573 C CA . ARG A 1 70 ? 17.656 17.857 -12.563 1.00 61.62 70 ARG A CA 1
ATOM 574 C C . ARG A 1 70 ? 19.019 18.462 -12.934 1.00 61.62 70 ARG A C 1
ATOM 576 O O . ARG A 1 70 ? 19.853 18.584 -12.039 1.00 61.62 70 ARG A O 1
ATOM 583 N N . PHE A 1 71 ? 19.216 18.832 -14.201 1.00 50.22 71 PHE A N 1
ATOM 584 C CA . PHE A 1 71 ? 20.370 19.577 -14.709 1.00 50.22 71 PHE A CA 1
ATOM 585 C C . PHE A 1 71 ? 20.008 21.032 -15.008 1.00 50.22 71 PHE A C 1
ATOM 587 O O . PHE A 1 71 ? 18.851 21.278 -15.421 1.00 50.22 71 PHE A O 1
#

pLDDT: mean 84.79, std 9.16, range [50.22, 95.25]

Organism: Asbolus verrucosus (NCBI:txid1661398)

Secondary structure (DSSP, 8-state):
-HHHHHHHHH---GGG-HHHHHHHHHTTTT----PPPPPPHHHHHHHHHHS-HHHHHHHHHHHHHHHHTT-

Foldseek 3Di:
DVQVCCCPVVVDRCVVPVVVVVVVVVVCVVVDPPPDPDQDPVSVVCCLPPPDCVPCVVVNVVVVVVVVVVD

Mean predicted aligned error: 11.65 Å

Solvent-accessible surface area (backbone atoms only — not comparable to full-atom values): 4488 Å² total; per-residue (Å²): 110,70,71,61,48,37,35,75,78,65,70,41,71,65,84,83,36,62,71,59,51,54,50,58,52,58,73,44,63,87,68,69,76,79,69,76,80,79,73,50,70,68,56,50,51,47,48,62,71,69,50,60,57,97,83,40,42,70,62,43,52,52,54,55,52,58,61,59,68,74,108

Sequence (71 aa):
MLKSTLNIKKNINIEKYPKLISFLKRTKDGYVPKKSKILEIEEVEQFINEAPNDTYLLIKVRNFLNSLSRF

Radius of gyration: 21.26 Å; Cα contacts (8 Å, |Δi|>4): 17; chains: 1; bounding box: 44×24×49 Å